Protein AF-A0A0M2XW64-F1 (afdb_monomer)

Nearest PDB structures (foldseek):
  2cob-assembly1_A  TM=7.899E-01  e=2.924E-01  Homo sapiens
  8r7y-assembly2_D  TM=6.975E-01  e=9.401E-01  Bacillus subtilis subsp. subtilis str. 168
  8d8k-assembly1_6  TM=6.340E-01  e=1.388E+00  Saccharomyces cerevisiae
  2j37-assembly1_W  TM=5.292E-01  e=4.181E+00  Canis sp.

pLDDT: mean 70.07, std 16.4, range [39.75, 88.56]

Sequence (67 aa):
MNTEELGQLIELVISETMTLEEAASIERVDPRELSRVIDEVMTFRSRHSRSNEIVVRISDFKRLDNE

Foldseek 3Di:
DDPVVLVVLLVCCVVVVDPLVRSCVVVVHDSVVNVVVSVVVVVLCVVCVVPPDPPPPVVVVVVVPPD

Secondary structure (DSSP, 8-state):
--HHHHHHHHHHHHTTSS-HHHHHHHHT--HHHHHHHHHHHHHHHHHHTTSS-----TTTGGGSS--

Structure (mmCIF, N/CA/C/O backbone):
data_AF-A0A0M2XW64-F1
#
_entry.id   AF-A0A0M2XW64-F1
#
loop_
_atom_site.group_PDB
_atom_site.id
_atom_site.type_symbol
_atom_site.label_atom_id
_atom_site.label_alt_id
_atom_site.label_comp_id
_atom_site.label_asym_id
_atom_site.label_entity_id
_atom_site.label_seq_id
_atom_site.pdbx_PDB_ins_code
_atom_site.Cartn_x
_atom_site.Cartn_y
_atom_site.Cartn_z
_atom_site.occupancy
_atom_site.B_iso_or_equiv
_atom_site.auth_seq_id
_atom_site.auth_comp_id
_atom_site.auth_asym_id
_atom_site.auth_atom_id
_atom_site.pdbx_PDB_model_num
ATOM 1 N N . MET A 1 1 ? 12.390 -3.894 12.042 1.00 61.03 1 MET A N 1
ATOM 2 C CA . MET A 1 1 ? 11.645 -4.645 11.021 1.00 61.03 1 MET A CA 1
ATOM 3 C C . MET A 1 1 ? 12.615 -5.038 9.926 1.00 61.03 1 MET A C 1
ATOM 5 O O . MET A 1 1 ? 13.422 -4.204 9.523 1.00 61.03 1 MET A O 1
ATOM 9 N N . ASN A 1 2 ? 12.609 -6.300 9.513 1.00 79.12 2 ASN A N 1
ATOM 10 C CA . ASN A 1 2 ? 13.376 -6.717 8.342 1.00 79.12 2 ASN A CA 1
ATOM 11 C C . ASN A 1 2 ? 12.589 -6.367 7.058 1.00 79.12 2 ASN A C 1
ATOM 13 O O . ASN A 1 2 ? 11.385 -6.130 7.093 1.00 79.12 2 ASN A O 1
ATOM 17 N N . THR A 1 3 ? 13.252 -6.307 5.905 1.00 75.38 3 THR A N 1
ATOM 18 C CA . THR A 1 3 ? 12.592 -5.943 4.634 1.00 75.38 3 THR A CA 1
ATOM 19 C C . THR A 1 3 ? 11.509 -6.935 4.187 1.00 75.38 3 THR A C 1
ATOM 21 O O . THR A 1 3 ? 10.690 -6.593 3.342 1.00 75.38 3 THR A O 1
ATOM 24 N N . GLU A 1 4 ? 11.499 -8.153 4.732 1.00 74.69 4 GLU A N 1
ATOM 25 C CA . GLU A 1 4 ? 10.532 -9.205 4.403 1.00 74.69 4 GLU A CA 1
ATOM 26 C C . GLU A 1 4 ? 9.191 -8.989 5.124 1.00 74.69 4 GLU A C 1
ATOM 28 O O . GLU A 1 4 ? 8.137 -9.042 4.493 1.00 74.69 4 GLU A O 1
ATOM 33 N N . GLU A 1 5 ? 9.233 -8.640 6.410 1.00 78.81 5 GLU A N 1
ATOM 34 C CA . GLU A 1 5 ? 8.076 -8.262 7.232 1.00 78.81 5 GLU A CA 1
ATOM 35 C C . GLU A 1 5 ? 7.362 -7.033 6.651 1.00 78.81 5 GLU A C 1
ATOM 37 O O . GLU A 1 5 ? 6.141 -7.035 6.490 1.00 78.81 5 GLU A O 1
ATOM 42 N N . LEU A 1 6 ? 8.133 -6.020 6.234 1.00 80.62 6 LEU A N 1
ATOM 43 C CA . LEU A 1 6 ? 7.589 -4.825 5.584 1.00 80.62 6 LEU A CA 1
ATOM 44 C C . LEU A 1 6 ? 6.897 -5.163 4.256 1.00 80.62 6 LEU A C 1
ATOM 46 O O . LEU A 1 6 ? 5.841 -4.615 3.947 1.00 80.62 6 LEU A O 1
ATOM 50 N N . GLY A 1 7 ? 7.472 -6.081 3.474 1.00 79.44 7 GLY A N 1
ATOM 51 C CA . GLY A 1 7 ? 6.880 -6.540 2.218 1.00 79.44 7 GLY A CA 1
ATOM 52 C C . GLY A 1 7 ? 5.523 -7.214 2.428 1.00 79.44 7 GLY A C 1
ATOM 53 O O . GLY A 1 7 ? 4.562 -6.877 1.738 1.00 79.44 7 GLY A O 1
ATOM 54 N N . GLN A 1 8 ? 5.422 -8.103 3.419 1.00 81.62 8 GLN A N 1
ATOM 55 C CA . GLN A 1 8 ? 4.168 -8.786 3.763 1.00 81.62 8 GLN A CA 1
ATOM 56 C C . GLN A 1 8 ? 3.094 -7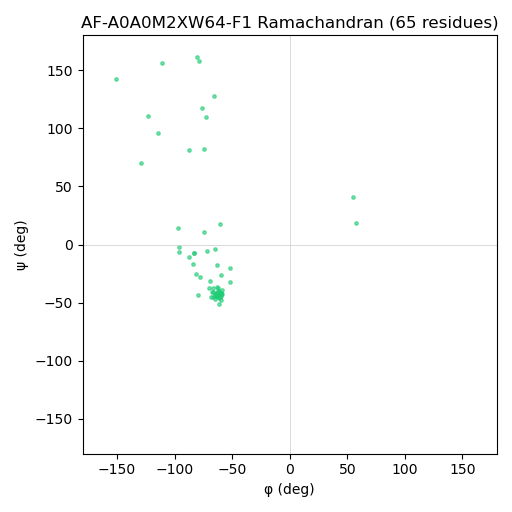.805 4.239 1.00 81.62 8 GLN A C 1
ATOM 58 O O . GLN A 1 8 ? 1.939 -7.905 3.828 1.00 81.62 8 GLN A O 1
ATOM 63 N N . LEU A 1 9 ? 3.469 -6.821 5.060 1.00 81.38 9 LEU A N 1
ATOM 64 C CA . LEU A 1 9 ? 2.542 -5.790 5.520 1.00 81.38 9 LEU A CA 1
ATOM 65 C C . LEU A 1 9 ? 2.010 -4.946 4.355 1.00 81.38 9 LEU A C 1
ATOM 67 O O . LEU A 1 9 ? 0.809 -4.703 4.256 1.00 81.38 9 LEU A O 1
ATOM 71 N N . ILE A 1 10 ? 2.894 -4.538 3.443 1.00 81.38 10 ILE A N 1
ATOM 72 C CA . ILE A 1 10 ? 2.514 -3.799 2.237 1.00 81.38 10 ILE A CA 1
ATOM 73 C C . ILE A 1 10 ? 1.550 -4.632 1.382 1.00 81.38 10 ILE A C 1
ATOM 75 O O . ILE A 1 10 ? 0.546 -4.103 0.914 1.00 81.38 10 ILE A O 1
ATOM 79 N N . GLU A 1 11 ? 1.786 -5.935 1.214 1.00 79.81 11 GLU A N 1
ATOM 80 C CA . GLU A 1 11 ? 0.859 -6.814 0.491 1.00 79.81 11 GLU A CA 1
ATOM 81 C C . GLU A 1 11 ? -0.518 -6.926 1.162 1.00 79.81 11 GLU A C 1
ATOM 83 O O . GLU A 1 11 ? -1.537 -6.948 0.465 1.00 79.81 11 GLU A O 1
ATOM 88 N N . LEU A 1 12 ? -0.584 -6.939 2.494 1.00 79.62 12 LEU A N 1
ATOM 89 C CA . LEU A 1 12 ? -1.852 -6.934 3.233 1.00 79.62 12 LEU A CA 1
ATOM 90 C C . LEU A 1 12 ? -2.637 -5.633 3.010 1.00 79.62 12 LEU A C 1
ATOM 92 O O . LEU A 1 12 ? -3.830 -5.674 2.706 1.00 79.62 12 LEU A O 1
ATOM 96 N N . VAL A 1 13 ? -1.964 -4.481 3.060 1.00 76.44 13 VAL A N 1
ATOM 97 C CA . VAL A 1 13 ? -2.603 -3.181 2.787 1.00 76.44 13 VAL A CA 1
ATOM 98 C C . VAL A 1 13 ? -3.112 -3.108 1.345 1.00 76.44 13 VAL A C 1
ATOM 100 O O . VAL A 1 13 ? -4.238 -2.691 1.085 1.00 76.44 13 VAL A O 1
ATOM 103 N N . ILE A 1 14 ? -2.299 -3.566 0.392 1.00 75.75 14 ILE A N 1
ATOM 104 C CA . ILE A 1 14 ? -2.633 -3.568 -1.038 1.00 75.75 14 ILE A CA 1
ATOM 105 C C . ILE A 1 14 ? -3.787 -4.515 -1.363 1.00 75.75 14 ILE A C 1
ATOM 107 O O . ILE A 1 14 ? -4.595 -4.220 -2.239 1.00 75.75 14 ILE A O 1
ATOM 111 N N . SER A 1 15 ? -3.849 -5.665 -0.694 1.00 76.44 15 SER A N 1
ATOM 112 C CA . SER A 1 15 ? -4.898 -6.667 -0.906 1.00 76.44 15 SER A CA 1
ATOM 113 C C . SER A 1 15 ? -6.250 -6.274 -0.297 1.00 76.44 15 SER A C 1
ATOM 115 O O . SER A 1 15 ? -7.145 -7.112 -0.240 1.00 76.44 15 SER A O 1
ATOM 117 N N . GLU A 1 16 ? -6.399 -5.020 0.150 1.00 72.62 16 GLU A N 1
ATOM 118 C CA . GLU A 1 16 ? -7.587 -4.476 0.822 1.00 72.62 16 GLU A CA 1
ATOM 119 C C . GLU A 1 16 ? -7.972 -5.252 2.096 1.00 72.62 16 GLU A C 1
ATOM 121 O O . GLU A 1 16 ? -9.092 -5.143 2.593 1.00 72.62 16 GLU A O 1
ATOM 126 N N . THR A 1 17 ? -7.041 -6.035 2.655 1.00 75.94 17 THR A N 1
ATOM 127 C CA . THR A 1 17 ? -7.266 -6.793 3.895 1.00 75.94 17 THR A CA 1
ATOM 128 C C . THR A 1 17 ? -6.942 -5.983 5.146 1.00 75.94 17 THR A C 1
ATOM 130 O O . THR A 1 17 ? -7.296 -6.399 6.249 1.00 75.94 17 THR A O 1
ATOM 133 N N . MET A 1 18 ? -6.302 -4.823 4.983 1.00 81.31 18 MET A N 1
ATOM 134 C CA . MET A 1 18 ? -5.910 -3.929 6.066 1.00 81.31 18 MET A CA 1
ATOM 135 C C . MET A 1 18 ? -5.886 -2.476 5.589 1.00 81.31 18 MET A C 1
ATOM 137 O O . MET A 1 18 ? -5.483 -2.194 4.460 1.00 81.31 18 MET A O 1
ATOM 141 N N . THR A 1 19 ? -6.297 -1.543 6.445 1.00 85.69 19 THR A N 1
ATOM 142 C CA . THR A 1 19 ? -6.190 -0.107 6.149 1.00 85.69 19 THR A CA 1
ATOM 143 C C . THR A 1 19 ? -4.766 0.410 6.368 1.00 85.69 19 THR A C 1
ATOM 145 O O . THR A 1 19 ? -3.975 -0.165 7.122 1.00 85.69 19 THR A O 1
ATOM 148 N N . LEU A 1 20 ? -4.431 1.529 5.721 1.00 83.19 20 LEU A N 1
ATOM 149 C CA . LEU A 1 20 ? -3.134 2.192 5.875 1.00 83.19 20 LEU A CA 1
ATOM 150 C C . LEU A 1 20 ? -2.883 2.596 7.336 1.00 83.19 20 LEU A C 1
ATOM 152 O O . LEU A 1 20 ? -1.771 2.463 7.838 1.00 83.19 20 LEU A O 1
ATOM 156 N N . GLU A 1 21 ? -3.919 3.071 8.020 1.00 83.56 21 GLU A N 1
ATOM 157 C CA . GLU A 1 21 ? -3.885 3.505 9.413 1.00 83.56 21 GLU A CA 1
ATOM 158 C C . GLU A 1 21 ? -3.625 2.340 10.376 1.00 83.56 21 GLU A C 1
ATOM 160 O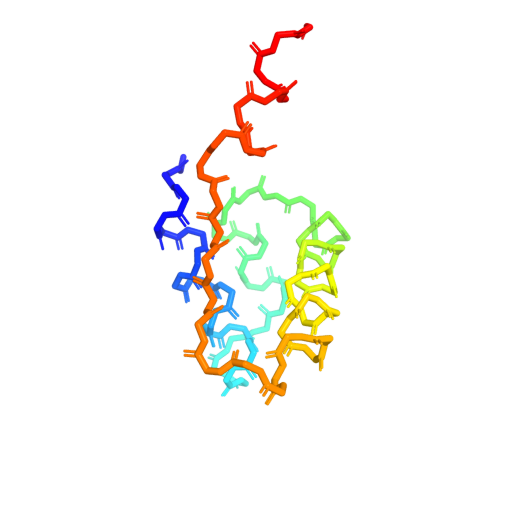 O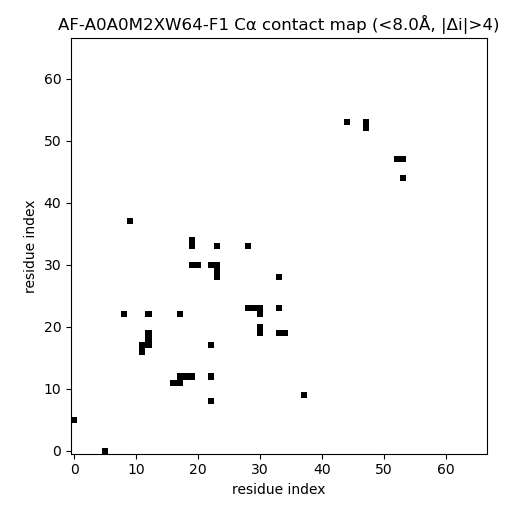 . GLU A 1 21 ? -2.838 2.482 11.314 1.00 83.56 21 GLU A O 1
ATOM 165 N N . GLU A 1 22 ? -4.242 1.180 10.139 1.00 81.44 22 GLU A N 1
ATOM 166 C CA . GLU A 1 22 ? -4.004 -0.037 10.925 1.00 81.44 22 GLU A CA 1
ATOM 167 C C . GLU A 1 22 ? -2.569 -0.537 10.748 1.00 81.44 22 GLU A C 1
ATOM 169 O O . GLU A 1 22 ? -1.876 -0.785 11.736 1.00 81.44 22 GLU A O 1
ATOM 174 N N . ALA A 1 23 ? -2.090 -0.609 9.505 1.00 84.12 23 ALA A N 1
ATOM 175 C CA . ALA A 1 23 ? -0.724 -1.025 9.204 1.00 84.12 23 ALA A CA 1
ATOM 176 C C . ALA A 1 23 ? 0.319 -0.061 9.794 1.00 84.12 23 ALA A C 1
ATOM 178 O O . ALA A 1 23 ? 1.293 -0.487 10.414 1.00 84.12 23 ALA A O 1
ATOM 1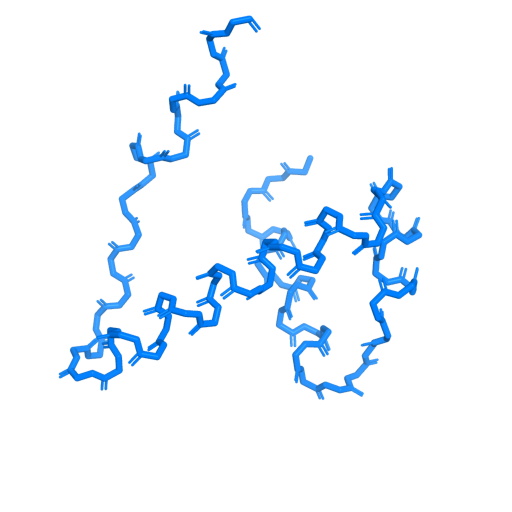79 N N . ALA A 1 24 ? 0.081 1.247 9.680 1.00 82.62 24 ALA A N 1
ATOM 180 C CA . ALA A 1 24 ? 0.930 2.273 10.277 1.00 82.62 24 ALA A CA 1
ATOM 181 C C . ALA A 1 24 ? 0.958 2.177 11.811 1.00 82.62 24 ALA A C 1
ATOM 183 O O . ALA A 1 24 ? 2.007 2.361 12.430 1.00 82.62 24 ALA A O 1
ATOM 184 N N . SER A 1 25 ? -0.174 1.838 12.437 1.00 83.31 25 SER A N 1
ATOM 185 C CA . SER A 1 25 ? -0.256 1.632 13.883 1.00 83.31 25 SER A CA 1
ATOM 186 C C . SER A 1 25 ? 0.520 0.396 14.348 1.00 83.31 25 SER A C 1
ATOM 188 O O . SER A 1 25 ? 1.206 0.479 15.370 1.00 83.31 25 SER A O 1
ATOM 190 N N . ILE A 1 26 ? 0.451 -0.713 13.600 1.00 83.94 26 ILE A N 1
ATOM 191 C CA . ILE A 1 26 ? 1.199 -1.951 13.881 1.00 83.94 26 ILE A CA 1
ATOM 192 C C . ILE A 1 26 ? 2.704 -1.674 13.865 1.00 83.94 26 ILE A C 1
ATOM 194 O O . ILE A 1 26 ? 3.404 -2.016 14.820 1.00 83.94 26 ILE A O 1
ATOM 198 N N . GLU A 1 27 ? 3.178 -0.972 12.837 1.00 81.62 27 GLU A N 1
ATOM 199 C CA . GLU A 1 27 ? 4.603 -0.666 12.674 1.00 81.62 27 GLU A CA 1
ATOM 200 C C . GLU A 1 27 ? 5.076 0.549 13.469 1.00 81.62 27 GLU A C 1
ATOM 202 O O . GLU A 1 27 ? 6.276 0.810 13.555 1.00 81.62 27 GLU A O 1
ATOM 207 N N . ARG A 1 28 ? 4.150 1.288 14.092 1.00 85.62 28 ARG A N 1
ATOM 208 C CA . ARG A 1 28 ? 4.431 2.555 14.784 1.00 85.62 28 ARG A CA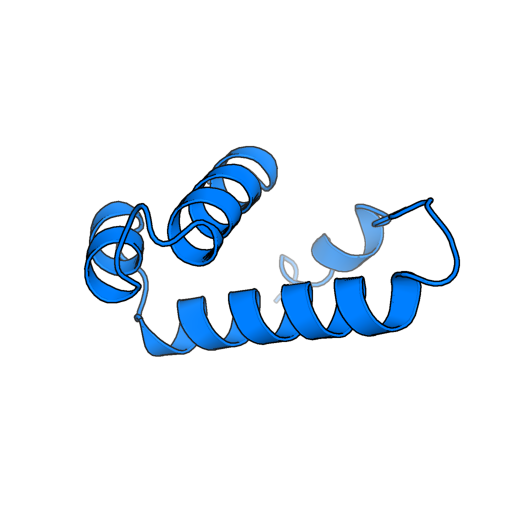 1
ATOM 209 C C . ARG A 1 28 ? 5.131 3.568 13.867 1.00 85.62 28 ARG A C 1
ATOM 211 O O . ARG A 1 28 ? 6.041 4.273 14.300 1.00 85.62 28 ARG A O 1
ATOM 218 N N . VAL A 1 29 ? 4.689 3.635 12.614 1.00 84.38 29 VAL A N 1
ATOM 219 C CA . VAL A 1 29 ? 5.195 4.542 11.570 1.00 84.38 29 VAL A CA 1
ATOM 220 C C . VAL A 1 29 ? 4.127 5.588 11.242 1.00 84.38 29 VAL A C 1
ATOM 222 O O . VAL A 1 29 ? 2.939 5.365 11.471 1.00 84.38 29 VAL A O 1
ATOM 225 N N . ASP A 1 30 ? 4.527 6.746 10.712 1.00 87.12 30 ASP A N 1
ATOM 226 C CA . ASP A 1 30 ? 3.570 7.727 10.193 1.00 87.12 30 ASP A CA 1
ATOM 227 C C . ASP A 1 30 ? 2.835 7.142 8.961 1.00 87.12 30 ASP A C 1
ATOM 229 O O . ASP A 1 30 ? 3.489 6.708 8.005 1.00 87.12 30 ASP A O 1
ATOM 233 N N . PRO A 1 31 ? 1.488 7.157 8.918 1.00 84.06 31 PRO A N 1
ATOM 234 C CA . PRO A 1 31 ? 0.723 6.691 7.759 1.00 84.06 31 PRO A CA 1
ATOM 235 C C . PRO A 1 31 ? 1.158 7.325 6.430 1.00 84.06 31 PRO A C 1
ATOM 237 O O . PRO A 1 31 ? 1.109 6.684 5.382 1.00 84.06 31 PRO A O 1
ATOM 240 N N . ARG A 1 32 ? 1.625 8.577 6.449 1.00 88.56 32 ARG A N 1
ATOM 241 C CA . ARG A 1 32 ? 2.119 9.286 5.261 1.00 88.56 32 ARG A CA 1
ATOM 242 C C . ARG A 1 32 ? 3.434 8.713 4.756 1.00 88.56 32 ARG A C 1
ATOM 244 O O . ARG A 1 32 ? 3.651 8.681 3.547 1.00 88.56 32 ARG A O 1
ATOM 251 N N . GLU A 1 33 ? 4.315 8.295 5.658 1.00 85.62 33 GLU A N 1
ATOM 252 C CA . GLU A 1 33 ? 5.563 7.628 5.287 1.00 85.62 33 GLU A CA 1
ATOM 253 C C . GLU A 1 33 ? 5.266 6.252 4.699 1.00 85.62 33 GLU A C 1
ATOM 255 O O . GLU A 1 33 ? 5.756 5.938 3.615 1.00 85.62 33 GLU A O 1
ATOM 260 N N . LEU A 1 34 ? 4.370 5.490 5.333 1.00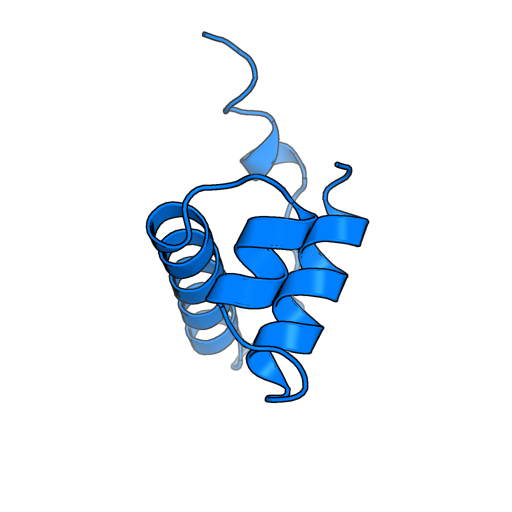 85.31 34 LEU A N 1
ATOM 261 C CA . LEU A 1 34 ? 3.930 4.194 4.820 1.00 85.31 34 LEU A CA 1
ATOM 262 C C . LEU A 1 34 ? 3.277 4.318 3.432 1.00 85.31 34 LEU A C 1
ATOM 264 O O . LEU A 1 34 ? 3.594 3.542 2.532 1.00 85.31 34 LEU A O 1
ATOM 268 N N . SER A 1 35 ? 2.444 5.341 3.216 1.00 85.19 35 SER A N 1
ATOM 269 C CA . SER A 1 35 ? 1.840 5.626 1.907 1.00 85.19 35 SER A CA 1
ATOM 270 C C . SER A 1 35 ? 2.892 5.862 0.825 1.00 85.19 35 SER A C 1
ATOM 272 O O . SER A 1 35 ? 2.756 5.340 -0.277 1.00 85.19 35 SER A O 1
ATOM 274 N N . ARG A 1 36 ? 3.957 6.618 1.125 1.00 87.31 36 ARG A N 1
ATOM 275 C CA . ARG A 1 36 ? 5.034 6.886 0.157 1.00 87.31 36 ARG A CA 1
ATOM 276 C C . ARG A 1 36 ? 5.772 5.614 -0.237 1.00 87.31 36 ARG A C 1
ATOM 278 O O . ARG A 1 36 ? 6.068 5.429 -1.413 1.00 87.31 36 ARG A O 1
ATOM 285 N N . VAL A 1 37 ? 6.042 4.741 0.733 1.00 85.69 37 VAL A N 1
ATOM 286 C CA . VAL A 1 37 ? 6.695 3.451 0.479 1.00 85.69 37 VAL A CA 1
ATOM 287 C C . VAL A 1 37 ? 5.805 2.571 -0.401 1.00 85.69 37 VAL A C 1
ATOM 289 O O . VAL A 1 37 ? 6.283 1.996 -1.377 1.00 85.69 37 VAL A O 1
ATOM 292 N N . ILE A 1 38 ? 4.503 2.508 -0.111 1.00 83.75 38 ILE A N 1
ATOM 293 C CA . ILE A 1 38 ? 3.538 1.763 -0.931 1.00 83.75 38 ILE A CA 1
ATOM 294 C C . ILE A 1 38 ? 3.490 2.322 -2.360 1.00 83.75 38 ILE A C 1
ATOM 296 O O . ILE A 1 38 ? 3.563 1.548 -3.315 1.00 83.75 38 ILE A O 1
ATOM 300 N N . ASP A 1 39 ? 3.434 3.645 -2.527 1.00 82.38 39 ASP A N 1
ATOM 301 C CA . ASP A 1 39 ? 3.426 4.300 -3.841 1.00 82.38 39 ASP A CA 1
ATOM 302 C C . ASP A 1 39 ? 4.701 4.013 -4.643 1.00 82.38 39 ASP A C 1
ATOM 304 O O . ASP A 1 39 ? 4.646 3.777 -5.856 1.00 82.38 39 ASP A O 1
ATOM 308 N N . GLU A 1 40 ? 5.859 4.002 -3.983 1.00 83.50 40 GLU A N 1
ATOM 309 C CA . GLU A 1 40 ? 7.143 3.687 -4.605 1.00 83.50 40 GLU A CA 1
ATOM 310 C C . GLU A 1 40 ? 7.197 2.224 -5.057 1.00 83.50 40 GLU A C 1
ATOM 312 O O . GLU A 1 40 ? 7.541 1.947 -6.211 1.00 83.50 40 GLU A O 1
ATOM 317 N N . VAL A 1 41 ? 6.759 1.293 -4.203 1.00 81.62 41 VAL A N 1
ATOM 318 C CA . VAL A 1 41 ? 6.652 -0.136 -4.533 1.00 81.62 41 VAL A CA 1
ATOM 319 C C . VAL A 1 41 ? 5.679 -0.356 -5.690 1.00 81.62 41 VAL A C 1
ATOM 321 O O . VAL A 1 41 ? 5.991 -1.087 -6.633 1.00 81.62 41 VAL A O 1
ATOM 324 N N . MET A 1 42 ? 4.523 0.305 -5.682 1.00 77.69 42 MET A N 1
ATOM 325 C CA . MET A 1 42 ? 3.542 0.216 -6.764 1.00 77.69 42 MET A CA 1
ATOM 326 C C . MET A 1 42 ? 4.055 0.790 -8.074 1.00 77.69 42 MET A C 1
ATOM 328 O O . MET A 1 42 ? 3.894 0.179 -9.133 1.00 77.69 42 MET A O 1
ATOM 332 N N . THR A 1 43 ? 4.723 1.938 -8.013 1.00 81.25 43 THR A N 1
ATOM 333 C CA . THR A 1 43 ? 5.364 2.561 -9.170 1.00 81.25 43 THR A CA 1
ATOM 334 C C . THR A 1 43 ? 6.449 1.650 -9.734 1.00 81.25 43 THR A C 1
ATOM 336 O O . THR A 1 43 ? 6.533 1.466 -10.951 1.00 81.25 43 THR A O 1
ATOM 339 N N . PHE A 1 44 ? 7.249 1.032 -8.866 1.00 74.94 44 PHE A N 1
ATOM 340 C CA . PHE A 1 44 ? 8.261 0.061 -9.254 1.00 74.94 44 PHE A CA 1
ATOM 341 C C . PHE A 1 44 ? 7.625 -1.158 -9.933 1.00 74.94 44 PHE A C 1
ATOM 343 O O . PHE A 1 44 ? 8.003 -1.475 -11.062 1.00 74.94 44 PHE A O 1
ATOM 350 N N . ARG A 1 45 ? 6.612 -1.788 -9.322 1.00 69.06 45 ARG A N 1
ATOM 351 C CA . ARG A 1 45 ? 5.890 -2.940 -9.895 1.00 69.06 45 ARG A CA 1
ATOM 352 C C . ARG A 1 45 ? 5.222 -2.604 -11.226 1.00 69.06 45 ARG A C 1
ATOM 354 O O . ARG A 1 45 ? 5.311 -3.389 -12.163 1.00 69.06 45 ARG A O 1
ATOM 361 N N . SER A 1 46 ? 4.604 -1.430 -11.340 1.00 68.56 46 SER A N 1
ATOM 362 C CA . SER A 1 46 ? 3.975 -0.951 -12.576 1.00 68.56 46 SER A CA 1
ATOM 363 C C . SER A 1 46 ? 4.995 -0.784 -13.707 1.00 68.56 46 SER A C 1
ATOM 365 O O . SER A 1 46 ? 4.775 -1.260 -14.821 1.00 68.56 46 SER A O 1
ATOM 367 N N . ARG A 1 47 ? 6.159 -0.186 -13.413 1.00 65.19 47 ARG A N 1
ATOM 368 C CA . ARG A 1 47 ? 7.251 0.001 -14.387 1.00 65.19 47 ARG A CA 1
ATOM 369 C C . ARG A 1 47 ? 7.936 -1.306 -14.780 1.00 65.19 47 ARG A C 1
ATOM 371 O O . ARG A 1 47 ? 8.393 -1.426 -15.915 1.00 65.19 47 ARG A O 1
ATOM 378 N N . HIS A 1 48 ? 7.990 -2.273 -13.869 1.00 60.88 48 HIS A N 1
ATOM 379 C CA . HIS A 1 48 ? 8.648 -3.558 -14.088 1.00 60.88 48 HIS A CA 1
ATOM 380 C C . HIS A 1 48 ? 7.686 -4.667 -14.525 1.00 60.88 48 HIS A C 1
ATOM 382 O O . HIS A 1 48 ? 8.162 -5.730 -14.884 1.00 60.88 48 HIS A O 1
ATOM 388 N N . SER A 1 49 ? 6.369 -4.444 -14.634 1.00 52.66 49 SER A N 1
ATOM 389 C CA . SER A 1 49 ? 5.414 -5.492 -15.061 1.00 52.66 49 SER A CA 1
ATOM 390 C C . SER A 1 49 ? 5.598 -5.994 -16.506 1.00 52.66 49 SER A C 1
ATOM 392 O O . SER A 1 49 ? 4.939 -6.944 -16.919 1.00 52.66 49 SER A O 1
ATOM 394 N N . ARG A 1 50 ? 6.528 -5.410 -17.281 1.00 49.16 50 ARG A N 1
ATOM 395 C CA . ARG A 1 50 ? 6.994 -5.962 -18.569 1.00 49.16 50 ARG A CA 1
ATOM 396 C C . ARG A 1 50 ? 8.103 -7.013 -18.442 1.00 49.16 50 ARG A C 1
ATOM 398 O O . ARG A 1 50 ? 8.307 -7.766 -19.388 1.00 49.16 50 ARG A O 1
ATOM 405 N N . SER A 1 51 ? 8.772 -7.095 -17.297 1.00 45.09 51 SER A N 1
ATOM 406 C CA . SER A 1 51 ? 9.719 -8.154 -16.953 1.00 45.09 51 SER A CA 1
ATOM 407 C C . SER A 1 51 ? 9.249 -8.798 -15.656 1.00 45.09 51 SER A C 1
ATOM 409 O O . SER A 1 51 ? 9.350 -8.198 -14.595 1.00 45.09 51 SER A O 1
ATOM 411 N N . ASN A 1 52 ? 8.780 -10.043 -15.720 1.00 41.22 52 ASN A N 1
ATOM 412 C CA . ASN A 1 52 ? 8.378 -10.860 -14.562 1.00 41.22 52 ASN A CA 1
ATOM 413 C C . ASN A 1 52 ? 9.509 -11.144 -13.540 1.00 41.22 52 ASN A C 1
ATOM 415 O O . ASN A 1 52 ? 9.391 -12.046 -12.718 1.00 41.22 52 ASN A O 1
ATOM 419 N N . GLU A 1 53 ? 10.600 -10.385 -13.562 1.00 40.78 53 GLU A N 1
ATOM 420 C CA . GLU A 1 53 ? 11.692 -10.450 -12.607 1.00 40.78 53 GLU A CA 1
ATOM 421 C C . GLU A 1 53 ? 11.749 -9.141 -11.817 1.00 40.78 53 GLU A C 1
ATOM 423 O O . GLU A 1 53 ? 12.354 -8.148 -12.228 1.00 40.78 53 GLU A O 1
ATOM 428 N N . ILE A 1 54 ? 11.122 -9.148 -10.642 1.00 43.16 54 ILE A N 1
ATOM 429 C CA . ILE A 1 54 ? 11.378 -8.145 -9.611 1.00 43.16 54 ILE A CA 1
ATOM 430 C C . ILE A 1 54 ? 12.747 -8.481 -8.993 1.00 43.16 54 ILE A C 1
ATOM 432 O O . ILE A 1 54 ? 12.831 -9.132 -7.956 1.00 43.16 54 ILE A O 1
ATOM 436 N N . VAL A 1 55 ? 13.841 -8.064 -9.636 1.00 45.19 55 VAL A N 1
ATOM 437 C CA . VAL A 1 55 ? 15.180 -8.106 -9.022 1.00 45.19 55 VAL A CA 1
ATOM 438 C C . VAL A 1 55 ? 15.383 -6.813 -8.244 1.00 45.19 55 VAL A C 1
ATOM 440 O O . VAL A 1 55 ? 16.010 -5.870 -8.724 1.00 45.19 55 VAL A O 1
ATOM 443 N N . VAL A 1 56 ? 14.843 -6.755 -7.028 1.00 46.00 56 VAL A N 1
ATOM 444 C CA . VAL A 1 56 ? 15.262 -5.737 -6.061 1.00 46.00 56 VAL A CA 1
ATOM 445 C C . VAL A 1 56 ? 16.658 -6.122 -5.580 1.00 46.00 56 VAL A C 1
ATOM 447 O O . VAL A 1 56 ? 16.833 -7.118 -4.876 1.00 46.00 56 VAL A O 1
ATOM 450 N N . ARG A 1 57 ? 17.686 -5.365 -5.973 1.00 40.81 57 ARG A N 1
ATOM 451 C CA . ARG A 1 57 ? 19.024 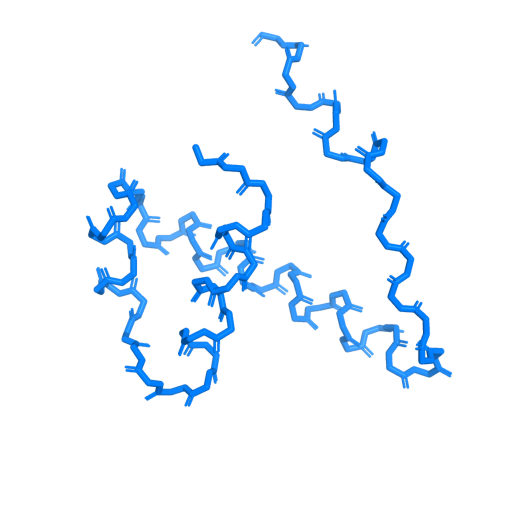-5.571 -5.417 1.00 40.81 57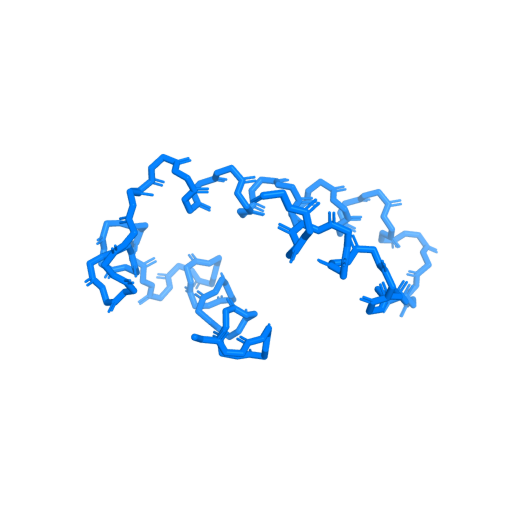 ARG A CA 1
ATOM 452 C C . ARG A 1 57 ? 19.038 -4.973 -4.015 1.00 40.81 57 ARG A C 1
ATOM 454 O O . ARG A 1 57 ? 18.906 -3.770 -3.844 1.00 40.81 57 ARG A O 1
ATOM 461 N N . ILE A 1 58 ? 19.268 -5.814 -3.008 1.00 45.69 58 ILE A N 1
ATOM 462 C CA . ILE A 1 58 ? 19.400 -5.431 -1.586 1.00 45.69 58 ILE A CA 1
ATOM 463 C C . ILE A 1 58 ? 20.430 -4.292 -1.377 1.00 45.69 58 ILE A C 1
ATOM 465 O O . ILE A 1 58 ? 20.380 -3.573 -0.381 1.00 45.69 58 ILE A O 1
ATOM 469 N N . SER A 1 59 ? 21.348 -4.073 -2.327 1.00 49.66 59 SER A N 1
ATOM 470 C CA . SER A 1 59 ? 22.266 -2.927 -2.346 1.00 49.66 59 SER A CA 1
ATOM 471 C C . SER A 1 59 ? 21.581 -1.557 -2.390 1.00 49.66 59 SER A C 1
ATOM 473 O O . SER A 1 59 ? 22.180 -0.594 -1.918 1.00 49.66 59 SER A O 1
ATOM 475 N N . ASP A 1 60 ? 20.359 -1.463 -2.918 1.00 47.53 60 ASP A N 1
ATOM 476 C CA . ASP A 1 60 ? 19.649 -0.187 -3.066 1.00 47.53 60 ASP A CA 1
ATOM 477 C C . ASP A 1 60 ? 19.048 0.285 -1.732 1.00 47.53 60 ASP A C 1
ATOM 479 O O . ASP A 1 60 ? 19.005 1.482 -1.463 1.00 47.53 60 ASP A O 1
ATOM 483 N N . PHE A 1 61 ? 18.710 -0.649 -0.836 1.00 47.44 61 PHE A N 1
ATOM 484 C CA . PHE A 1 61 ? 18.245 -0.346 0.523 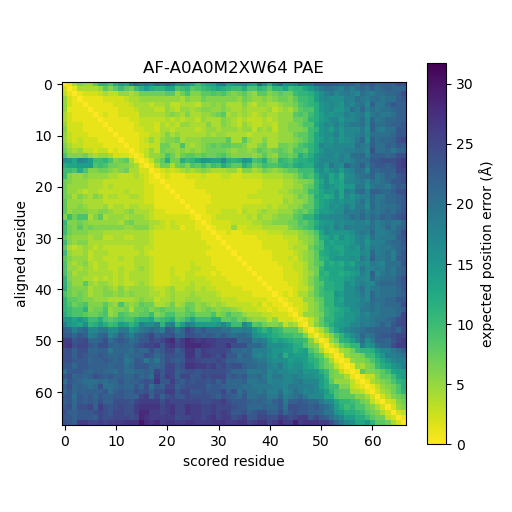1.00 47.44 61 PHE A CA 1
ATOM 485 C C . PHE A 1 61 ? 19.395 -0.047 1.499 1.00 47.44 61 PHE A C 1
ATOM 487 O O . PHE A 1 61 ? 19.220 0.711 2.448 1.00 47.44 61 PHE A O 1
ATOM 494 N N . LYS A 1 62 ? 20.608 -0.564 1.251 1.00 46.84 62 LYS A N 1
ATOM 495 C CA . LYS A 1 62 ? 21.774 -0.369 2.140 1.00 46.84 62 LYS A CA 1
ATOM 496 C C . LYS A 1 62 ? 22.381 1.041 2.132 1.00 46.84 62 LYS A C 1
ATOM 498 O O . LYS A 1 62 ? 23.304 1.292 2.903 1.00 46.84 62 LYS A O 1
ATOM 503 N N . ARG A 1 63 ? 21.923 1.961 1.273 1.00 46.62 63 ARG A N 1
ATOM 504 C CA . ARG A 1 63 ? 22.432 3.349 1.259 1.00 46.62 63 ARG A CA 1
ATOM 505 C C . ARG A 1 63 ? 21.775 4.272 2.285 1.00 46.62 63 ARG A C 1
ATOM 507 O O . ARG A 1 63 ? 22.267 5.382 2.434 1.00 46.62 63 ARG A O 1
ATOM 514 N N . LEU A 1 64 ? 20.726 3.832 2.982 1.00 48.84 64 LEU A N 1
ATOM 515 C CA . LEU A 1 64 ? 20.004 4.665 3.953 1.00 48.84 64 LEU A CA 1
ATOM 516 C C . LEU A 1 64 ? 20.456 4.484 5.415 1.00 48.84 64 LEU A C 1
ATOM 518 O O . LEU A 1 64 ? 20.049 5.273 6.253 1.00 48.84 64 LEU A O 1
ATOM 522 N N . ASP A 1 65 ? 21.344 3.526 5.710 1.00 47.94 65 ASP A N 1
ATOM 523 C CA . ASP A 1 65 ? 21.864 3.276 7.073 1.00 47.94 65 ASP A CA 1
ATOM 524 C C . ASP A 1 65 ? 23.233 3.938 7.358 1.00 47.94 65 ASP A C 1
ATOM 526 O O . ASP A 1 65 ? 23.916 3.577 8.314 1.00 47.94 65 ASP A O 1
ATOM 530 N N . ASN A 1 66 ? 23.682 4.883 6.524 1.00 41.94 66 ASN A N 1
ATOM 531 C CA . ASN A 1 66 ? 24.910 5.652 6.767 1.00 41.94 66 ASN A CA 1
ATOM 532 C C . ASN A 1 66 ? 24.654 7.160 6.631 1.00 41.94 66 ASN A C 1
ATOM 534 O O . ASN A 1 66 ? 25.140 7.774 5.682 1.00 41.94 66 ASN A O 1
ATOM 538 N N . GLU A 1 67 ? 23.911 7.739 7.574 1.00 39.75 67 GLU A N 1
ATOM 539 C CA . GLU A 1 67 ? 24.088 9.130 8.030 1.00 39.75 67 GLU A CA 1
ATOM 540 C C . GLU A 1 67 ? 23.522 9.331 9.442 1.00 39.75 67 GLU A C 1
ATOM 542 O O . GLU A 1 67 ? 22.402 8.843 9.712 1.00 39.75 67 GLU A O 1
#

Solvent-accessible surface area (backbone atoms only — not comparable to full-atom values): 4191 Å² total; per-residue (Å²): 134,57,78,63,62,54,50,54,53,50,52,38,39,72,68,71,75,40,52,62,63,58,54,17,60,75,70,72,46,58,47,70,59,53,48,51,52,51,52,50,53,49,52,48,49,64,73,38,68,85,47,96,66,88,77,78,59,71,73,72,66,63,67,73,82,77,126

Mean predicted aligned error: 11.19 Å

Radius of gyration: 12.79 Å; Cα contacts (8 Å, |Δi|>4): 23; chains: 1; bounding box: 32×20×33 Å